Protein AF-A0A521WT88-F1 (afdb_monomer)

Solvent-accessible surface area (backbone atoms only — not comparable to full-atom values): 5727 Å² total; per-residue (Å²): 111,72,66,26,55,52,45,21,56,52,50,45,47,55,49,73,72,36,72,64,48,55,55,49,52,51,53,52,48,51,52,53,50,53,53,43,55,54,47,35,71,72,70,72,47,98,66,63,64,68,50,63,66,48,47,59,65,53,42,65,59,50,48,55,66,65,56,51,48,78,58,51,51,35,63,73,68,56,49,51,61,62,57,70,71,41,102,62,60,66,70,45,52,52,54,13,57,74,75,75

pLDDT: mean 85.69, std 5.43, range [61.91, 95.44]

Foldseek 3Di:
DVLLVVLLVVLVVVLVVDPVNVVLVVVLCCVLVVQQVVVCVVVVDNDCPVSVVCVVVVCVVSVCVSLVCLPVVCVVVVCVVVVVPDPDDPVSNVSSSVND

Structure (mmCIF, N/CA/C/O backbone):
data_AF-A0A521WT88-F1
#
_entry.id   AF-A0A521WT88-F1
#
loop_
_atom_site.group_PDB
_atom_site.id
_atom_site.type_symbol
_atom_site.label_atom_id
_atom_site.label_alt_id
_atom_site.label_comp_id
_atom_site.label_asym_id
_atom_site.label_entity_id
_atom_site.label_seq_id
_atom_site.pdbx_PDB_ins_code
_atom_site.Cartn_x
_atom_site.Cartn_y
_atom_site.Cartn_z
_atom_site.occupancy
_atom_site.B_iso_or_equiv
_atom_site.auth_seq_id
_atom_site.auth_comp_id
_atom_site.auth_asym_id
_atom_site.auth_atom_id
_atom_site.pdbx_PDB_model_num
ATOM 1 N N . MET A 1 1 ? -23.138 5.324 8.594 1.00 61.91 1 MET A N 1
ATOM 2 C CA . MET A 1 1 ? -22.244 5.865 7.532 1.00 61.91 1 MET A CA 1
ATOM 3 C C . MET A 1 1 ? -21.133 6.778 8.052 1.00 61.91 1 MET A C 1
ATOM 5 O O . MET A 1 1 ? -20.005 6.588 7.621 1.00 61.91 1 MET A O 1
ATOM 9 N N . LYS A 1 2 ? -21.383 7.728 8.973 1.00 77.94 2 LYS A N 1
ATOM 10 C CA . LYS A 1 2 ? -20.307 8.588 9.521 1.00 77.94 2 LYS A CA 1
ATOM 11 C C . LYS A 1 2 ? -19.156 7.789 10.157 1.00 77.94 2 LYS A C 1
ATOM 13 O O . LYS A 1 2 ? -18.002 8.098 9.896 1.00 77.94 2 LYS A O 1
ATOM 18 N N . HIS A 1 3 ? -19.458 6.729 10.914 1.00 81.88 3 HIS A N 1
ATOM 19 C CA . HIS A 1 3 ? -18.435 5.880 11.542 1.00 81.88 3 HIS A CA 1
ATOM 20 C C . HIS A 1 3 ? -17.511 5.191 10.528 1.00 81.88 3 HIS A C 1
ATOM 22 O O . HIS A 1 3 ? -16.304 5.186 10.731 1.00 81.88 3 HIS A O 1
ATOM 28 N N . ILE A 1 4 ? -18.055 4.694 9.412 1.00 83.88 4 ILE A N 1
ATOM 29 C CA . ILE A 1 4 ? -17.280 4.041 8.342 1.00 83.88 4 ILE A CA 1
ATOM 30 C C . ILE A 1 4 ? -16.256 5.013 7.747 1.00 83.88 4 ILE A C 1
ATOM 32 O O . ILE A 1 4 ? -15.081 4.679 7.656 1.00 83.88 4 ILE A O 1
ATOM 36 N N . SER A 1 5 ? -16.681 6.232 7.400 1.00 85.00 5 SER A N 1
ATOM 37 C CA . SER A 1 5 ? -15.782 7.249 6.837 1.00 85.00 5 SER A CA 1
ATOM 38 C C . SER A 1 5 ? -14.705 7.693 7.832 1.00 85.00 5 SER A C 1
ATOM 40 O O . SER A 1 5 ? -13.566 7.904 7.431 1.00 85.00 5 SER A O 1
ATOM 42 N N . ILE A 1 6 ? -15.035 7.788 9.125 1.00 86.56 6 ILE A N 1
ATOM 43 C CA . ILE A 1 6 ? -14.056 8.125 10.169 1.00 86.56 6 ILE A CA 1
ATOM 44 C C . ILE A 1 6 ? -12.998 7.024 10.299 1.00 86.56 6 ILE A C 1
ATOM 46 O O . ILE A 1 6 ? -11.811 7.331 10.386 1.00 86.56 6 ILE A O 1
ATOM 50 N N . ILE A 1 7 ? -13.415 5.753 10.301 1.00 85.44 7 ILE A N 1
ATOM 51 C CA . ILE A 1 7 ? -12.497 4.609 10.373 1.00 85.44 7 ILE A CA 1
ATOM 52 C C . ILE A 1 7 ? -11.616 4.578 9.124 1.00 85.44 7 ILE A C 1
ATOM 54 O O . ILE A 1 7 ? -10.400 4.561 9.258 1.00 85.44 7 ILE A O 1
ATOM 58 N N . PHE A 1 8 ? -12.209 4.677 7.936 1.00 86.12 8 PHE A N 1
ATOM 59 C CA . PHE A 1 8 ? -11.478 4.713 6.671 1.00 86.12 8 PHE A CA 1
ATOM 60 C C . PHE A 1 8 ? -10.399 5.807 6.655 1.00 86.12 8 PHE A C 1
ATOM 62 O O . PHE A 1 8 ? -9.226 5.511 6.452 1.00 86.12 8 PHE A O 1
ATOM 69 N N . SER A 1 9 ? -10.755 7.060 6.957 1.00 86.19 9 SER A N 1
ATOM 70 C CA . SER A 1 9 ? -9.789 8.168 6.950 1.00 86.19 9 SER A CA 1
ATOM 71 C C . SER A 1 9 ? -8.682 8.003 7.995 1.00 86.19 9 SER A C 1
ATOM 73 O O . SER A 1 9 ? -7.541 8.397 7.750 1.00 86.19 9 SER A O 1
ATOM 75 N N . LYS A 1 10 ? -8.998 7.426 9.162 1.00 87.44 10 LYS A N 1
ATOM 76 C CA . LYS A 1 10 ? -8.010 7.126 10.207 1.00 87.44 10 LYS A CA 1
ATOM 77 C C . LYS A 1 10 ? -7.011 6.071 9.727 1.00 87.44 10 LYS A C 1
ATOM 79 O O . LYS A 1 10 ? -5.808 6.270 9.878 1.00 87.44 10 LYS A O 1
ATOM 84 N N . GLU A 1 11 ? -7.496 4.966 9.168 1.00 85.69 11 GLU A N 1
ATOM 85 C CA . GLU A 1 11 ? -6.644 3.873 8.686 1.00 85.69 11 GLU A CA 1
ATOM 86 C C . GLU A 1 11 ? -5.794 4.329 7.489 1.00 85.69 11 GLU A C 1
ATOM 88 O O . GLU A 1 11 ? -4.587 4.098 7.473 1.00 85.69 11 GLU A O 1
ATOM 93 N N . LEU A 1 12 ? -6.379 5.099 6.564 1.00 84.62 12 LEU A N 1
ATOM 94 C CA . LEU A 1 12 ? -5.664 5.654 5.415 1.00 84.62 12 LEU A CA 1
ATOM 95 C C . LEU A 1 12 ? -4.507 6.559 5.854 1.00 84.62 12 LEU A C 1
ATOM 97 O O . LEU A 1 12 ? -3.395 6.445 5.347 1.00 84.62 12 LEU A O 1
ATOM 101 N N . ARG A 1 13 ? -4.727 7.411 6.862 1.00 85.56 13 ARG A N 1
ATOM 102 C CA . ARG A 1 13 ? -3.662 8.240 7.441 1.00 85.56 13 ARG A CA 1
ATOM 103 C C . ARG A 1 13 ? -2.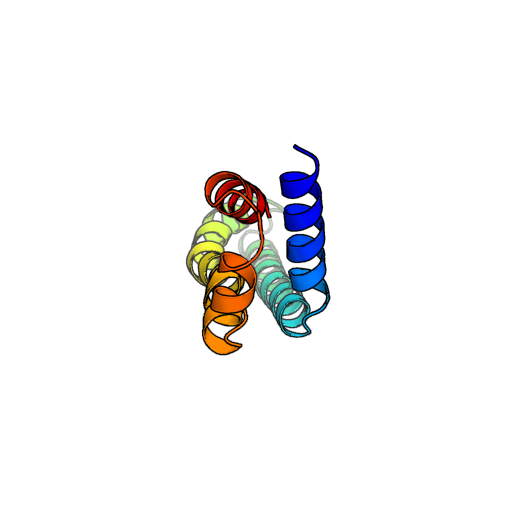594 7.404 8.148 1.00 85.56 13 ARG A C 1
ATOM 105 O O . ARG A 1 13 ? -1.408 7.667 7.983 1.00 85.56 13 ARG A O 1
ATOM 112 N N . SER A 1 14 ? -3.000 6.352 8.858 1.00 83.31 14 SER A N 1
ATOM 113 C CA . SER A 1 14 ? -2.084 5.447 9.560 1.00 83.31 14 SER A CA 1
ATOM 114 C C . SER A 1 14 ? -1.120 4.703 8.622 1.00 83.31 14 SER A C 1
ATOM 116 O O . SER A 1 14 ? 0.011 4.396 9.021 1.00 83.31 14 SER A O 1
ATOM 118 N N . TYR A 1 15 ? -1.512 4.459 7.366 1.00 82.44 15 TYR A N 1
ATOM 119 C CA . TYR A 1 15 ? -0.585 3.945 6.357 1.00 82.44 15 TYR A CA 1
ATOM 120 C C . TYR A 1 15 ? 0.559 4.930 6.087 1.00 82.44 15 TYR A C 1
ATOM 122 O O . TYR A 1 15 ? 1.720 4.521 6.141 1.00 82.44 15 TYR A O 1
ATOM 130 N N . PHE A 1 16 ? 0.251 6.213 5.871 1.00 82.44 16 PHE A N 1
ATOM 131 C CA . PHE A 1 16 ? 1.235 7.258 5.547 1.00 82.44 16 PHE A CA 1
ATOM 132 C C . PHE A 1 16 ? 1.969 7.847 6.758 1.00 82.44 16 PHE A C 1
ATOM 134 O O . PHE A 1 16 ? 3.007 8.479 6.578 1.00 82.44 16 PHE A O 1
ATOM 141 N N . ASP A 1 17 ? 1.482 7.635 7.979 1.00 84.00 17 ASP A N 1
ATOM 142 C CA . ASP A 1 17 ? 2.183 8.053 9.202 1.00 84.00 17 ASP A CA 1
ATOM 143 C C . ASP A 1 17 ? 3.368 7.125 9.538 1.00 84.00 17 ASP A C 1
ATOM 145 O O . ASP A 1 17 ? 4.241 7.473 10.333 1.00 84.00 17 ASP A O 1
ATOM 149 N N . SER A 1 18 ? 3.435 5.936 8.929 1.00 80.25 18 SER A N 1
ATOM 150 C CA . SER A 1 18 ? 4.507 4.979 9.191 1.00 80.25 18 SER A CA 1
ATOM 151 C C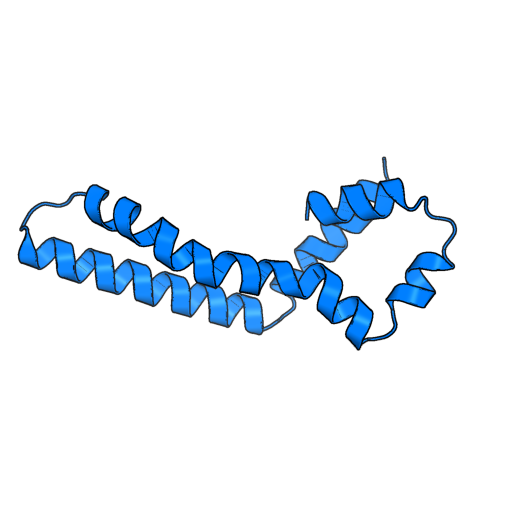 . SER A 1 18 ? 5.667 5.105 8.199 1.00 80.25 18 SER A C 1
ATOM 153 O O . SER A 1 18 ? 5.451 5.012 6.986 1.00 80.25 18 SER A O 1
ATOM 155 N N . PRO A 1 19 ? 6.922 5.172 8.686 1.00 81.94 19 PRO A N 1
ATOM 156 C CA . PRO A 1 19 ? 8.118 5.179 7.841 1.00 81.94 19 PRO A CA 1
ATOM 157 C C . PRO A 1 19 ? 8.200 3.983 6.882 1.00 81.94 19 PRO A C 1
ATOM 159 O O . PRO A 1 19 ? 8.768 4.084 5.796 1.00 81.94 19 PRO A O 1
ATOM 162 N N . VAL A 1 20 ? 7.605 2.849 7.266 1.00 83.31 20 VAL A N 1
ATOM 163 C CA . VAL A 1 20 ? 7.644 1.603 6.492 1.00 83.31 20 VAL A CA 1
ATOM 164 C C . VAL A 1 20 ? 6.949 1.760 5.140 1.00 83.31 20 VAL A C 1
ATOM 166 O O . VAL A 1 20 ? 7.441 1.217 4.155 1.00 83.31 20 VAL A O 1
ATOM 169 N N . ALA A 1 21 ? 5.859 2.532 5.063 1.00 84.25 21 ALA A N 1
ATOM 170 C CA . ALA A 1 21 ? 5.149 2.756 3.804 1.00 84.25 21 ALA A CA 1
ATOM 171 C C . ALA A 1 21 ? 6.027 3.487 2.777 1.00 84.25 21 ALA A C 1
ATOM 173 O O . ALA A 1 21 ? 6.059 3.105 1.609 1.00 84.25 21 ALA A O 1
ATOM 174 N N . TYR A 1 22 ? 6.810 4.475 3.219 1.00 88.25 22 TYR A N 1
ATOM 175 C CA . TYR A 1 22 ? 7.743 5.194 2.347 1.00 88.25 22 TYR A CA 1
ATOM 176 C C . TYR A 1 22 ? 8.887 4.304 1.867 1.00 88.25 22 TYR A C 1
ATOM 178 O O . TYR A 1 22 ? 9.216 4.327 0.683 1.00 88.25 22 TYR A O 1
ATOM 186 N N . ILE A 1 23 ? 9.456 3.480 2.755 1.00 89.62 23 ILE A N 1
ATOM 187 C CA . ILE A 1 23 ? 10.469 2.482 2.376 1.00 89.62 23 ILE A CA 1
ATOM 188 C C . ILE A 1 23 ? 9.902 1.559 1.290 1.00 89.62 23 ILE A C 1
ATOM 190 O O . ILE A 1 23 ? 10.559 1.299 0.284 1.00 89.62 23 ILE A O 1
ATOM 194 N N . TYR A 1 24 ? 8.652 1.128 1.461 1.00 87.94 24 TYR A N 1
ATOM 195 C CA . TYR A 1 24 ? 7.943 0.297 0.498 1.00 87.94 24 TYR A CA 1
ATOM 196 C C . TYR A 1 24 ? 7.813 0.961 -0.876 1.00 87.94 24 TYR A C 1
ATOM 198 O O . TYR A 1 24 ? 8.171 0.359 -1.887 1.00 87.94 24 TYR A O 1
ATOM 206 N N . ILE A 1 25 ? 7.352 2.216 -0.906 1.00 89.56 25 ILE A N 1
ATOM 207 C CA . ILE A 1 25 ? 7.190 3.005 -2.134 1.00 89.56 25 ILE A CA 1
ATOM 208 C C . ILE A 1 25 ? 8.531 3.162 -2.858 1.00 89.56 25 ILE A C 1
ATOM 210 O O . ILE A 1 25 ? 8.603 2.938 -4.066 1.00 89.56 25 ILE A O 1
ATOM 214 N N . ILE A 1 26 ? 9.600 3.494 -2.128 1.00 93.88 26 ILE A N 1
ATOM 215 C CA . ILE A 1 26 ? 10.939 3.685 -2.699 1.00 93.88 26 ILE A CA 1
ATOM 216 C C . ILE A 1 26 ? 11.451 2.387 -3.327 1.00 93.88 26 ILE A C 1
ATOM 218 O O . ILE A 1 26 ? 11.878 2.393 -4.480 1.00 93.88 26 ILE A O 1
ATOM 222 N N . ILE A 1 27 ? 11.381 1.265 -2.605 1.00 93.12 27 ILE A N 1
ATOM 223 C CA . ILE A 1 27 ? 11.856 -0.027 -3.118 1.00 93.12 27 ILE A CA 1
ATOM 224 C C . ILE A 1 27 ? 11.021 -0.460 -4.328 1.00 93.12 27 ILE A C 1
ATOM 226 O O . ILE A 1 27 ? 11.579 -0.885 -5.338 1.00 93.12 27 ILE A O 1
ATOM 230 N N . PHE A 1 28 ? 9.696 -0.313 -4.263 1.00 92.38 28 PHE A N 1
ATOM 231 C CA . PHE A 1 28 ? 8.808 -0.660 -5.370 1.00 92.38 28 PHE A CA 1
ATOM 232 C C . PHE A 1 28 ? 9.122 0.150 -6.638 1.00 92.38 28 PHE A C 1
ATOM 234 O O . PHE A 1 28 ? 9.194 -0.419 -7.731 1.00 92.38 28 PHE A O 1
ATOM 241 N N . LEU A 1 29 ? 9.353 1.460 -6.495 1.00 93.12 29 LEU A N 1
ATOM 242 C CA . LEU A 1 29 ? 9.743 2.346 -7.595 1.00 93.12 29 LEU A CA 1
ATOM 243 C C . LEU A 1 29 ? 11.113 1.980 -8.168 1.00 93.12 29 LEU A C 1
ATOM 245 O O . LEU A 1 29 ? 11.257 1.929 -9.387 1.00 93.12 29 LEU A O 1
ATOM 249 N N . LEU A 1 30 ? 12.103 1.690 -7.319 1.00 95.44 30 LEU A N 1
ATOM 250 C CA . LEU A 1 30 ? 13.441 1.301 -7.769 1.00 95.44 30 LEU A CA 1
ATOM 251 C C . LEU A 1 30 ? 13.422 -0.017 -8.547 1.00 95.44 30 LEU A C 1
ATOM 253 O O . LEU A 1 30 ? 14.059 -0.111 -9.594 1.00 95.44 30 LEU A O 1
ATOM 257 N N . LEU A 1 31 ? 12.670 -1.014 -8.075 1.00 93.94 31 LEU A N 1
ATOM 258 C CA . LEU A 1 31 ? 12.555 -2.306 -8.754 1.00 93.94 31 LEU A CA 1
ATOM 259 C C . LEU A 1 31 ? 11.859 -2.168 -10.112 1.00 93.94 31 LEU A C 1
ATOM 261 O O . LEU A 1 31 ? 12.399 -2.630 -11.116 1.00 93.94 31 LEU A O 1
ATOM 265 N N . ASN A 1 32 ? 10.709 -1.486 -10.174 1.00 93.19 32 ASN A N 1
ATOM 266 C CA . ASN A 1 32 ? 10.004 -1.270 -11.443 1.00 93.19 32 ASN A CA 1
ATOM 267 C C . ASN A 1 32 ? 10.810 -0.386 -12.404 1.00 93.19 32 ASN A C 1
ATOM 269 O O . ASN A 1 32 ? 10.892 -0.691 -13.591 1.00 93.19 32 ASN A O 1
ATOM 273 N N . GLY A 1 33 ? 11.430 0.686 -11.905 1.00 92.75 33 GLY A N 1
ATOM 274 C CA . GLY A 1 33 ? 12.238 1.599 -12.712 1.00 92.75 33 GLY A CA 1
ATOM 275 C C . GLY A 1 33 ? 13.479 0.920 -13.288 1.00 92.75 33 GLY A C 1
ATOM 276 O O . GLY A 1 33 ? 13.734 1.022 -14.485 1.00 92.75 33 GLY A O 1
ATOM 277 N N . SER A 1 34 ? 14.210 0.161 -12.468 1.00 92.38 34 SER A N 1
ATOM 278 C CA . SER A 1 34 ? 15.367 -0.620 -12.921 1.00 92.38 34 SER A CA 1
ATOM 279 C C . SER A 1 34 ? 14.970 -1.677 -13.956 1.00 92.38 34 SER A C 1
ATOM 281 O O . SER A 1 34 ? 15.624 -1.816 -14.994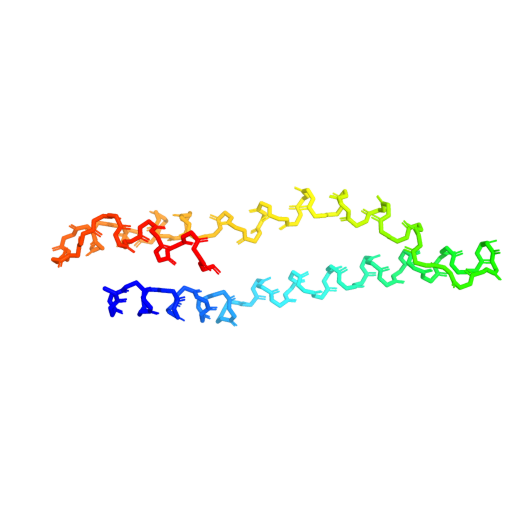 1.00 92.38 34 SER A O 1
ATOM 283 N N . TYR A 1 35 ? 13.853 -2.374 -13.722 1.00 92.44 35 TYR A N 1
ATOM 284 C CA . TYR A 1 35 ? 13.324 -3.357 -14.662 1.00 92.44 35 TYR A CA 1
ATOM 285 C C . TYR A 1 35 ? 12.925 -2.707 -15.994 1.00 92.44 35 TYR A C 1
ATOM 287 O O . TYR A 1 35 ? 13.279 -3.212 -17.057 1.00 92.44 35 TYR A O 1
ATOM 295 N N . PHE A 1 36 ? 12.253 -1.553 -15.959 1.00 91.94 36 PHE A N 1
ATOM 296 C CA . PHE A 1 36 ? 11.882 -0.807 -17.161 1.00 91.94 36 PHE A CA 1
ATOM 297 C C . PHE A 1 36 ? 13.104 -0.401 -17.986 1.00 91.94 36 PHE A C 1
ATOM 299 O O . PHE A 1 36 ? 13.166 -0.684 -19.180 1.00 91.94 36 PHE A O 1
ATOM 306 N N . VAL A 1 37 ? 14.089 0.229 -17.340 1.00 92.25 37 VAL A N 1
ATOM 307 C CA . VAL A 1 37 ? 15.307 0.712 -17.998 1.00 92.25 37 VAL A CA 1
ATOM 308 C C . VAL A 1 37 ? 16.093 -0.448 -18.611 1.00 92.25 37 VAL A C 1
ATOM 310 O O . VAL A 1 37 ? 16.534 -0.348 -19.752 1.00 92.25 37 VAL A O 1
ATOM 313 N N . SER A 1 38 ? 16.210 -1.573 -17.903 1.00 91.19 38 SER A N 1
ATOM 314 C CA . SER A 1 38 ? 16.898 -2.762 -18.419 1.00 91.19 38 SER A CA 1
ATOM 315 C C . SER A 1 38 ? 16.239 -3.296 -19.695 1.00 91.19 38 SER A C 1
ATOM 317 O O . SER A 1 38 ? 16.922 -3.542 -20.685 1.00 91.19 38 SER A O 1
ATOM 319 N N . ASN A 1 39 ? 14.907 -3.416 -19.707 1.00 90.75 39 ASN A N 1
ATOM 320 C CA . ASN A 1 39 ? 14.175 -3.891 -20.885 1.00 90.75 39 ASN A CA 1
ATOM 321 C C . ASN A 1 39 ? 14.205 -2.887 -22.046 1.00 90.75 39 ASN A C 1
ATOM 323 O O . ASN A 1 39 ? 14.298 -3.301 -23.199 1.00 90.75 39 ASN A O 1
ATOM 327 N N . LEU A 1 40 ? 14.184 -1.580 -21.755 1.00 91.25 40 LEU A N 1
ATOM 328 C CA . LEU A 1 40 ? 14.305 -0.525 -22.766 1.00 91.25 40 LEU A CA 1
ATOM 329 C C . LEU A 1 40 ? 15.594 -0.682 -23.588 1.00 91.25 40 LEU A C 1
ATOM 331 O O . LEU A 1 40 ? 15.554 -0.580 -24.811 1.00 91.25 40 LEU A O 1
ATOM 335 N N . PHE A 1 41 ? 16.726 -0.942 -22.924 1.00 90.25 41 PHE A N 1
ATOM 336 C CA . PHE A 1 41 ? 18.025 -1.088 -23.587 1.00 90.25 41 PHE A CA 1
ATOM 337 C C . PHE A 1 41 ? 18.203 -2.428 -24.312 1.00 90.25 41 PHE A C 1
ATOM 339 O O . PHE A 1 41 ? 18.921 -2.480 -25.310 1.00 90.25 41 PHE A O 1
ATOM 346 N N . LEU A 1 42 ? 17.563 -3.500 -23.835 1.00 90.00 42 LEU A N 1
ATOM 347 C CA . LEU A 1 42 ? 17.631 -4.821 -24.470 1.00 90.00 42 LEU A CA 1
ATOM 348 C C . LEU A 1 42 ? 16.800 -4.875 -25.755 1.00 90.00 42 LEU A C 1
ATOM 350 O O . LEU A 1 42 ? 17.309 -5.249 -26.809 1.00 90.00 42 LEU A O 1
ATOM 354 N N . GLU A 1 43 ? 15.539 -4.455 -25.681 1.00 87.50 43 GLU A N 1
ATOM 355 C CA . GLU A 1 43 ? 14.600 -4.540 -26.805 1.00 87.50 43 GLU A CA 1
ATOM 356 C C . GLU A 1 43 ? 14.720 -3.347 -27.769 1.00 87.50 43 GLU A C 1
ATOM 358 O O . GLU A 1 43 ? 14.268 -3.426 -28.907 1.00 87.50 43 GLU A O 1
ATOM 363 N N . ASN A 1 44 ? 15.313 -2.226 -27.331 1.00 86.00 44 ASN A N 1
ATOM 364 C CA . ASN A 1 44 ? 15.369 -0.949 -28.066 1.00 86.00 44 ASN A CA 1
ATOM 365 C C . ASN A 1 44 ? 13.988 -0.408 -28.488 1.00 86.00 44 ASN A C 1
ATOM 367 O O . ASN A 1 44 ? 13.869 0.410 -29.401 1.00 86.00 44 ASN A O 1
ATOM 371 N N . VAL A 1 45 ? 12.931 -0.836 -27.796 1.00 86.94 45 VAL A N 1
ATOM 372 C CA . VAL A 1 45 ? 11.552 -0.400 -28.016 1.00 86.94 45 VAL A CA 1
ATOM 373 C C . VAL A 1 45 ? 10.986 0.125 -26.703 1.00 86.94 45 VAL A C 1
ATOM 375 O O . VAL A 1 45 ? 10.984 -0.561 -25.682 1.00 86.94 45 VAL A O 1
ATOM 378 N N . ALA A 1 46 ? 10.440 1.341 -26.735 1.00 85.94 46 ALA A N 1
ATOM 379 C CA . ALA A 1 46 ? 9.750 1.932 -25.594 1.00 85.94 46 ALA A CA 1
ATOM 380 C C . ALA A 1 46 ? 8.342 1.331 -25.437 1.00 85.94 46 ALA A C 1
ATOM 382 O O . ALA A 1 46 ? 7.348 1.925 -25.854 1.00 85.94 46 ALA A O 1
ATOM 383 N N . SER A 1 47 ? 8.253 0.134 -24.847 1.00 87.94 47 SER A N 1
ATOM 384 C CA . SER A 1 47 ? 6.981 -0.527 -24.532 1.00 87.94 47 SER A CA 1
ATOM 385 C C . SER A 1 47 ? 6.828 -0.799 -23.032 1.00 87.94 47 SER A C 1
ATOM 387 O O . SER A 1 47 ? 7.783 -1.154 -22.346 1.00 87.94 47 SER A O 1
ATOM 389 N N . LEU A 1 48 ? 5.603 -0.663 -22.517 1.00 89.12 48 LEU A N 1
ATOM 390 C CA . LEU A 1 48 ? 5.268 -0.985 -21.122 1.00 89.12 48 LEU A CA 1
ATOM 391 C C . LEU A 1 48 ? 4.832 -2.445 -20.926 1.00 89.12 48 LEU A C 1
ATOM 393 O O . LEU A 1 48 ? 4.543 -2.847 -19.803 1.00 89.12 48 LEU A O 1
ATOM 397 N N . ARG A 1 49 ? 4.763 -3.244 -21.999 1.00 91.19 49 ARG A N 1
ATOM 398 C CA . ARG A 1 49 ? 4.214 -4.608 -21.955 1.00 91.19 49 ARG A CA 1
ATOM 399 C C . ARG A 1 49 ? 4.979 -5.495 -20.974 1.00 91.19 49 ARG A C 1
ATOM 401 O O . ARG A 1 49 ? 4.370 -6.046 -20.067 1.00 91.19 49 ARG A O 1
ATOM 408 N N . LEU A 1 50 ? 6.302 -5.541 -21.110 1.00 89.44 50 LEU A N 1
ATOM 409 C CA . LEU A 1 50 ? 7.172 -6.340 -20.242 1.00 89.44 50 LEU A CA 1
ATOM 410 C C . LEU A 1 50 ? 7.089 -5.882 -18.783 1.00 89.44 50 LEU A C 1
ATOM 412 O O . LEU A 1 50 ? 7.032 -6.704 -17.873 1.00 89.44 50 LEU A O 1
ATOM 416 N N . LEU A 1 51 ? 7.010 -4.566 -18.550 1.00 91.75 51 LEU A N 1
ATOM 417 C CA . LEU A 1 51 ? 6.826 -4.030 -17.204 1.00 91.75 51 LEU A CA 1
ATOM 418 C C . LEU A 1 51 ? 5.517 -4.538 -16.586 1.00 91.75 51 LEU A C 1
ATOM 420 O O . LEU A 1 51 ? 5.551 -5.084 -15.489 1.00 91.75 51 LEU A O 1
ATOM 424 N N . PHE A 1 52 ? 4.394 -4.445 -17.303 1.00 92.06 52 PHE A N 1
ATOM 425 C CA . PHE A 1 52 ? 3.104 -4.939 -16.814 1.00 92.06 52 PHE A CA 1
ATOM 426 C C . PHE A 1 52 ? 3.030 -6.463 -16.663 1.00 92.06 52 PHE A C 1
ATOM 428 O O . PHE A 1 52 ? 2.223 -6.937 -15.870 1.00 92.06 52 PHE A O 1
ATOM 435 N N . GLU A 1 53 ? 3.858 -7.235 -17.366 1.00 91.75 53 GLU A N 1
ATOM 436 C CA . GLU A 1 53 ? 3.986 -8.682 -17.144 1.00 91.75 53 GLU A CA 1
ATOM 437 C C . GLU A 1 53 ? 4.738 -8.998 -15.841 1.00 91.75 53 GLU A C 1
ATOM 439 O O . GLU A 1 53 ? 4.391 -9.950 -15.141 1.00 91.75 53 GLU A O 1
ATOM 444 N N . ALA A 1 54 ? 5.727 -8.178 -15.471 1.00 90.50 54 ALA A N 1
ATOM 445 C CA . ALA A 1 54 ? 6.512 -8.347 -14.248 1.00 90.50 54 ALA A CA 1
ATOM 446 C C . ALA A 1 54 ? 5.849 -7.745 -12.994 1.00 90.50 54 ALA A C 1
ATOM 448 O O . ALA A 1 54 ? 6.002 -8.280 -11.893 1.00 90.50 54 ALA A O 1
ATOM 449 N N . THR A 1 55 ? 5.094 -6.649 -13.129 1.00 91.69 55 THR A N 1
ATOM 450 C CA . THR A 1 55 ? 4.462 -5.952 -11.996 1.00 91.69 55 THR A CA 1
ATOM 451 C C . THR A 1 55 ? 3.566 -6.857 -11.126 1.00 91.69 55 THR A C 1
ATOM 453 O O . THR A 1 55 ? 3.660 -6.740 -9.904 1.00 91.69 55 THR A O 1
ATOM 456 N N . PRO A 1 56 ? 2.740 -7.787 -11.656 1.00 92.38 56 PRO A N 1
ATOM 457 C CA . PRO A 1 56 ? 1.936 -8.702 -10.840 1.00 92.38 56 PRO A CA 1
ATOM 458 C C . PRO A 1 56 ? 2.767 -9.587 -9.908 1.00 92.38 56 PRO A C 1
ATOM 460 O O . PRO A 1 56 ? 2.371 -9.813 -8.767 1.00 92.38 56 PRO A O 1
ATOM 463 N N . TRP A 1 57 ? 3.940 -10.043 -10.355 1.00 91.38 57 TRP A N 1
ATOM 464 C CA . TRP A 1 57 ? 4.851 -10.842 -9.531 1.00 91.38 57 TRP A CA 1
ATOM 465 C C . TRP A 1 57 ? 5.418 -10.027 -8.371 1.00 91.38 57 TRP A C 1
ATOM 467 O O . TRP A 1 57 ? 5.463 -10.505 -7.239 1.00 91.38 57 TRP A O 1
ATOM 477 N N . LEU A 1 58 ? 5.779 -8.767 -8.631 1.00 91.25 58 LEU A N 1
ATOM 478 C CA . LEU A 1 58 ? 6.157 -7.822 -7.581 1.00 91.25 58 LEU A CA 1
ATOM 479 C C . LEU A 1 58 ? 4.993 -7.587 -6.612 1.00 91.25 58 LEU A C 1
ATOM 481 O O . LEU A 1 58 ? 5.168 -7.693 -5.401 1.00 91.25 58 LEU A O 1
ATOM 485 N N . LEU A 1 59 ? 3.785 -7.334 -7.117 1.00 90.38 59 LEU A N 1
ATOM 486 C CA . LEU A 1 59 ? 2.600 -7.104 -6.288 1.00 90.38 59 LEU A CA 1
ATOM 487 C C . LEU A 1 59 ? 2.197 -8.321 -5.450 1.00 90.38 59 LEU A C 1
ATOM 489 O O . LEU A 1 59 ? 1.625 -8.138 -4.380 1.00 90.38 59 LEU A O 1
ATOM 493 N N . LEU A 1 60 ? 2.525 -9.544 -5.865 1.00 91.25 60 LEU A N 1
ATOM 494 C CA . LEU A 1 60 ? 2.267 -10.742 -5.065 1.00 91.25 60 LEU A CA 1
ATOM 495 C C . LEU A 1 60 ? 3.047 -10.723 -3.744 1.00 91.25 60 LEU A C 1
ATOM 497 O O . LEU A 1 60 ? 2.530 -11.157 -2.719 1.00 91.25 60 LEU A O 1
ATOM 501 N N . PHE A 1 61 ? 4.263 -10.175 -3.748 1.00 87.75 61 PHE A N 1
ATOM 502 C CA . PHE A 1 61 ? 5.049 -9.982 -2.530 1.00 87.75 61 PHE A CA 1
ATOM 503 C C . PHE A 1 61 ? 4.674 -8.682 -1.807 1.00 87.75 61 PHE A C 1
ATOM 505 O O . PHE A 1 61 ? 4.509 -8.656 -0.586 1.00 87.75 61 PHE A O 1
ATOM 512 N N . PHE A 1 62 ? 4.503 -7.601 -2.571 1.00 86.69 62 PHE A N 1
ATOM 513 C CA . PHE A 1 62 ? 4.299 -6.261 -2.028 1.00 86.69 62 PHE A CA 1
ATOM 514 C C . PHE A 1 62 ? 2.878 -6.040 -1.477 1.00 86.69 62 PHE A C 1
ATOM 516 O O . PHE A 1 62 ? 2.699 -5.363 -0.466 1.00 86.69 62 PHE A O 1
ATOM 523 N N . GLY A 1 63 ? 1.860 -6.645 -2.086 1.00 86.69 63 GLY A N 1
ATOM 524 C CA . GLY A 1 63 ? 0.457 -6.514 -1.690 1.00 86.69 63 GLY A CA 1
ATOM 525 C C . GLY A 1 63 ? 0.176 -7.018 -0.269 1.00 86.69 63 GLY A C 1
ATOM 526 O O . GLY A 1 63 ? -0.345 -6.255 0.553 1.00 86.69 63 GLY A O 1
ATOM 527 N N . PRO A 1 64 ? 0.554 -8.263 0.081 1.00 84.94 64 PRO A N 1
ATOM 528 C CA . PRO A 1 64 ? 0.388 -8.776 1.437 1.00 84.94 64 PRO A CA 1
ATOM 529 C C . PRO A 1 64 ? 1.171 -7.966 2.469 1.00 84.94 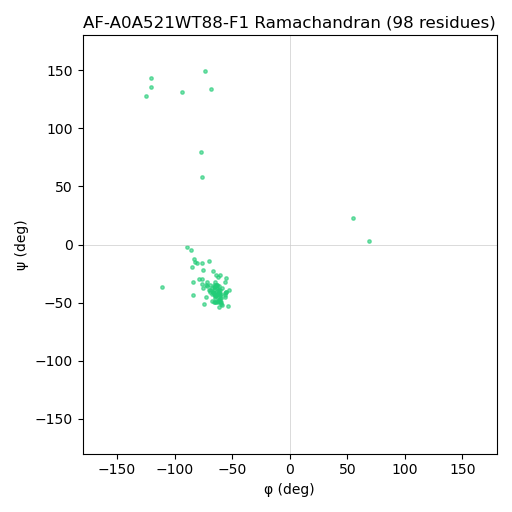64 PRO A C 1
ATOM 531 O O . PRO A 1 64 ? 0.663 -7.687 3.546 1.00 84.94 64 PRO A O 1
ATOM 534 N N . ALA A 1 65 ? 2.382 -7.525 2.143 1.00 83.38 65 ALA A N 1
ATOM 535 C CA . ALA A 1 65 ? 3.198 -6.763 3.078 1.00 83.38 65 ALA A CA 1
ATOM 536 C C . ALA A 1 65 ? 2.601 -5.389 3.435 1.00 83.38 65 ALA A C 1
ATOM 538 O O . ALA A 1 65 ? 2.720 -4.959 4.583 1.00 83.38 65 ALA A O 1
ATOM 539 N N . ILE A 1 66 ? 1.926 -4.721 2.491 1.00 81.25 66 ILE A N 1
ATOM 540 C CA . ILE A 1 66 ? 1.210 -3.465 2.765 1.00 81.25 66 ILE A CA 1
ATOM 541 C C . ILE A 1 66 ? -0.059 -3.742 3.585 1.00 81.25 66 ILE A C 1
ATOM 543 O O . ILE A 1 66 ? -0.315 -3.070 4.583 1.00 81.25 66 ILE A O 1
ATOM 547 N N . THR A 1 67 ? -0.834 -4.761 3.203 1.00 82.12 67 THR A N 1
ATOM 548 C CA . THR A 1 67 ? -2.161 -5.038 3.788 1.00 82.12 67 THR A CA 1
ATOM 549 C C . THR A 1 67 ? -2.117 -5.744 5.146 1.00 82.12 67 THR A C 1
ATOM 551 O O . THR A 1 67 ? -2.983 -5.512 5.990 1.00 82.12 67 THR A O 1
ATOM 554 N N . MET A 1 68 ? -1.099 -6.567 5.425 1.00 76.38 68 MET A N 1
ATOM 555 C CA . MET A 1 68 ? -0.985 -7.318 6.686 1.00 76.38 68 MET A CA 1
ATOM 556 C C . MET A 1 68 ? -0.918 -6.406 7.918 1.00 76.38 68 MET A C 1
ATOM 558 O O . MET A 1 68 ? -1.347 -6.812 9.003 1.00 76.38 68 MET A O 1
ATOM 562 N N . ARG A 1 69 ? -0.436 -5.164 7.769 1.00 74.94 69 ARG A N 1
ATOM 563 C CA . ARG A 1 69 ? -0.348 -4.203 8.879 1.00 74.94 69 ARG A CA 1
ATOM 564 C C . ARG A 1 69 ? -1.709 -3.832 9.461 1.00 74.94 69 ARG A C 1
ATOM 566 O O . ARG A 1 69 ? -1.808 -3.715 10.679 1.00 74.94 69 ARG A O 1
ATOM 573 N N . LEU A 1 70 ? -2.753 -3.750 8.632 1.00 76.88 70 LEU A N 1
ATOM 574 C CA . LEU A 1 70 ? -4.078 -3.252 9.020 1.00 76.88 70 LEU A CA 1
ATOM 575 C C . LEU A 1 70 ? -4.700 -4.016 10.210 1.00 76.88 70 LEU A C 1
ATOM 577 O O . LEU A 1 70 ? -5.440 -3.445 11.012 1.00 76.88 70 LEU A O 1
ATOM 581 N N . ILE A 1 71 ? -4.401 -5.316 10.329 1.00 75.44 71 ILE A N 1
ATOM 582 C CA . ILE A 1 71 ? -4.907 -6.188 11.406 1.00 75.44 71 ILE A CA 1
ATOM 583 C C . ILE A 1 71 ? -3.782 -6.606 12.363 1.00 75.44 71 ILE A C 1
ATOM 585 O O . ILE A 1 71 ? -4.005 -6.719 13.571 1.00 75.44 71 ILE A O 1
ATOM 589 N N . ALA A 1 72 ? -2.565 -6.837 11.861 1.00 76.81 72 ALA A N 1
ATOM 590 C CA . ALA A 1 72 ? -1.455 -7.287 12.699 1.00 76.81 72 ALA A CA 1
ATOM 591 C C . ALA A 1 72 ? -1.025 -6.224 13.721 1.00 76.81 72 ALA A C 1
ATOM 593 O O . ALA A 1 72 ? -0.691 -6.563 14.857 1.00 76.81 72 ALA A O 1
ATOM 594 N N . GLU A 1 73 ? -1.060 -4.944 13.349 1.00 77.69 73 GLU A N 1
ATOM 595 C CA . GLU A 1 73 ? -0.617 -3.845 14.209 1.00 77.69 73 GLU A CA 1
ATOM 596 C C . GLU A 1 73 ? -1.592 -3.598 15.373 1.00 77.69 73 GLU A C 1
ATOM 598 O O . GLU A 1 73 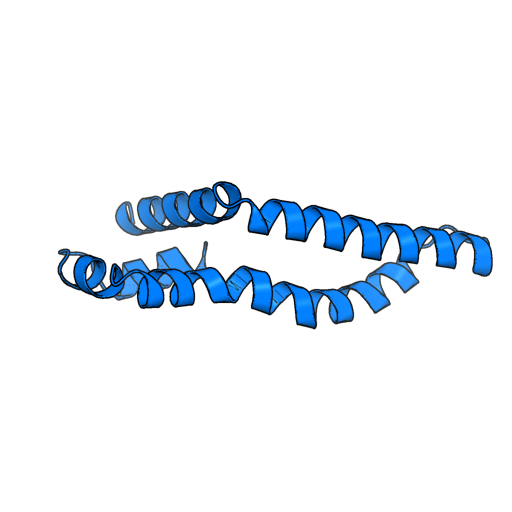? -1.170 -3.366 16.508 1.00 77.69 73 GLU A O 1
ATOM 603 N N . GLU A 1 74 ? -2.896 -3.772 15.144 1.00 78.75 74 GLU A N 1
ATOM 604 C CA . GLU A 1 74 ? -3.917 -3.699 16.199 1.00 78.75 74 GLU A CA 1
ATOM 605 C C . GLU A 1 74 ? -3.845 -4.874 17.174 1.00 78.75 74 GLU A C 1
ATOM 607 O O . GLU A 1 74 ? -3.976 -4.688 18.385 1.00 78.75 74 GLU A O 1
ATOM 612 N N . ARG A 1 75 ? -3.585 -6.085 16.663 1.00 77.75 75 ARG A N 1
ATOM 613 C CA . ARG A 1 75 ? -3.373 -7.264 17.514 1.00 77.75 75 ARG A CA 1
ATOM 614 C C . ARG A 1 75 ? -2.106 -7.130 18.351 1.00 77.75 75 ARG A C 1
ATOM 616 O O . ARG A 1 75 ? -2.126 -7.452 19.532 1.00 77.75 75 ARG A O 1
ATOM 623 N N . LYS A 1 76 ? -1.020 -6.620 17.763 1.00 80.56 76 LYS A N 1
ATOM 624 C CA . LYS A 1 76 ? 0.255 -6.410 18.463 1.00 80.56 76 LYS A CA 1
ATOM 625 C C . LYS A 1 76 ? 0.162 -5.324 19.540 1.00 80.56 76 LYS A C 1
ATOM 627 O O . LYS A 1 76 ? 0.792 -5.453 20.581 1.00 80.56 76 LYS A O 1
ATOM 632 N N . SER A 1 77 ? -0.595 -4.256 19.289 1.00 79.31 77 SER A N 1
ATOM 633 C CA . SER A 1 77 ? -0.738 -3.122 20.214 1.00 79.31 77 SER A CA 1
ATOM 634 C C . SER A 1 77 ? -1.818 -3.314 21.287 1.00 79.31 77 SER A C 1
ATOM 636 O O . SER A 1 77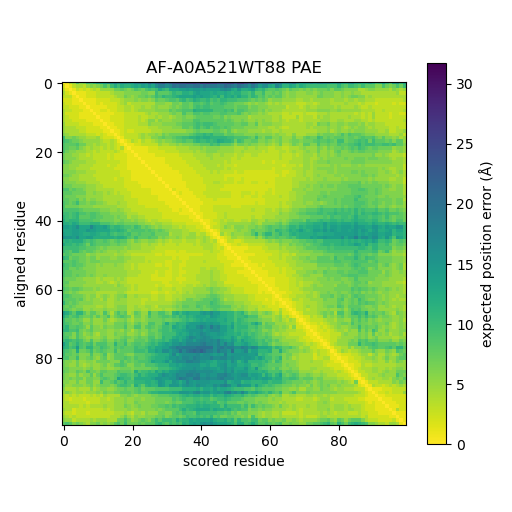 ? -1.972 -2.446 22.142 1.00 79.31 77 SER A O 1
ATOM 638 N N . GLY A 1 78 ? -2.591 -4.407 21.241 1.00 79.69 78 GLY A N 1
ATOM 639 C CA . GLY A 1 78 ? -3.708 -4.656 22.163 1.00 79.69 78 GLY A CA 1
ATOM 640 C C . GLY A 1 78 ? -4.905 -3.716 21.969 1.00 79.69 78 GLY A C 1
ATOM 641 O O . GLY A 1 78 ? -5.897 -3.804 22.688 1.00 79.69 78 GLY A O 1
ATOM 642 N N . THR A 1 79 ? -4.862 -2.828 20.971 1.00 82.88 79 THR A N 1
ATOM 643 C CA . THR A 1 79 ? -5.938 -1.859 20.696 1.00 82.88 79 THR A CA 1
ATOM 644 C C . THR A 1 79 ? -7.204 -2.509 20.144 1.00 82.88 79 THR A C 1
ATOM 646 O O . THR A 1 79 ? -8.271 -1.892 20.179 1.00 82.88 79 THR A O 1
ATOM 649 N N . TYR A 1 80 ? -7.108 -3.764 19.699 1.00 81.44 80 TYR A N 1
ATOM 650 C CA . TYR A 1 80 ? -8.245 -4.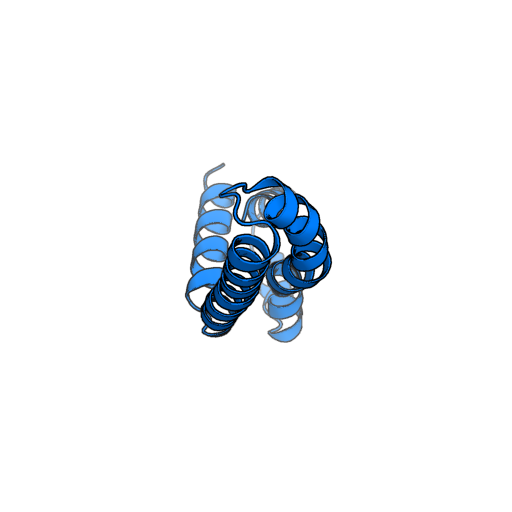569 19.264 1.00 81.44 80 TYR A CA 1
ATOM 651 C C . TYR A 1 80 ? -9.336 -4.685 20.344 1.00 81.44 80 TYR A C 1
ATOM 653 O O . TYR A 1 80 ? -10.521 -4.540 20.044 1.00 81.44 80 TYR A O 1
ATOM 661 N N . GLU A 1 81 ? -8.954 -4.863 21.611 1.00 80.38 81 GLU A N 1
ATOM 662 C CA . GLU A 1 81 ? -9.914 -4.982 22.717 1.00 80.38 81 GLU A CA 1
ATOM 663 C C . GLU A 1 81 ? -10.623 -3.650 22.999 1.00 80.38 81 GLU A C 1
ATOM 665 O O . GLU A 1 81 ? -11.844 -3.596 23.156 1.00 80.38 81 GLU A O 1
ATOM 670 N N . THR A 1 82 ? -9.882 -2.541 22.954 1.00 82.12 82 THR A N 1
ATOM 671 C CA . THR A 1 82 ? -10.431 -1.183 23.096 1.00 82.12 82 THR A CA 1
ATOM 672 C C . THR A 1 82 ? -11.367 -0.811 21.947 1.00 82.12 82 THR A C 1
ATOM 674 O O . THR A 1 82 ? -12.312 -0.049 22.133 1.00 82.12 82 THR A O 1
ATOM 677 N N . LEU A 1 83 ? -11.123 -1.318 20.737 1.00 82.50 83 LEU A N 1
ATOM 678 C CA . LEU A 1 83 ? -12.013 -1.087 19.603 1.00 82.50 83 LEU A CA 1
ATOM 679 C C . LEU A 1 83 ? -13.341 -1.832 19.784 1.00 82.50 83 LEU A C 1
ATOM 681 O O . LEU A 1 83 ? -14.394 -1.275 19.482 1.00 82.50 83 LEU A O 1
ATOM 685 N N . ASN A 1 84 ? -13.288 -3.055 20.318 1.00 81.69 84 ASN A N 1
ATOM 686 C CA . ASN A 1 84 ? -14.458 -3.909 20.512 1.00 81.69 84 ASN A CA 1
ATOM 687 C C . ASN A 1 84 ? -15.340 -3.477 21.699 1.00 81.69 84 ASN A C 1
ATOM 689 O O . ASN A 1 84 ? -16.524 -3.794 21.738 1.00 81.69 84 ASN A O 1
ATOM 693 N N . THR A 1 85 ? -14.786 -2.731 22.659 1.00 86.19 85 THR A N 1
ATOM 694 C CA . THR A 1 85 ? -15.553 -2.155 23.779 1.00 86.19 85 THR A CA 1
ATOM 695 C C . THR A 1 85 ? -16.254 -0.841 23.427 1.00 86.19 85 THR A C 1
ATOM 697 O O . THR A 1 85 ? -17.122 -0.387 24.174 1.00 86.19 85 THR A O 1
ATOM 700 N N . LYS A 1 86 ? -15.927 -0.214 22.288 1.00 84.12 86 LYS A N 1
ATOM 701 C CA . LYS A 1 86 ? -16.630 0.988 21.818 1.00 84.12 86 LYS A CA 1
ATOM 702 C C . LYS A 1 86 ? -18.020 0.630 21.278 1.00 84.12 86 LYS A C 1
ATOM 704 O O . LYS A 1 86 ? -18.183 -0.429 20.679 1.00 84.12 86 LYS A O 1
ATOM 709 N N . PRO A 1 87 ? -19.015 1.532 21.393 1.00 85.50 87 PRO A N 1
ATOM 710 C CA . PRO A 1 87 ? -20.368 1.311 20.881 1.00 85.50 87 PRO A CA 1
ATOM 711 C C . PRO A 1 87 ? -20.425 1.476 19.347 1.00 85.50 87 PRO A C 1
ATOM 713 O O . PRO A 1 87 ? -21.133 2.334 18.826 1.00 85.50 87 PRO A O 1
ATOM 716 N N . ILE A 1 88 ? -19.637 0.686 18.613 1.00 84.81 88 ILE A N 1
ATOM 717 C CA . ILE A 1 88 ? -19.541 0.685 17.148 1.00 84.81 88 ILE A CA 1
ATOM 718 C C . ILE A 1 88 ? -19.913 -0.713 16.654 1.00 84.81 88 ILE A C 1
ATOM 720 O O . ILE A 1 88 ? -19.460 -1.718 17.198 1.00 84.81 88 ILE A O 1
ATOM 724 N N . LYS A 1 89 ? 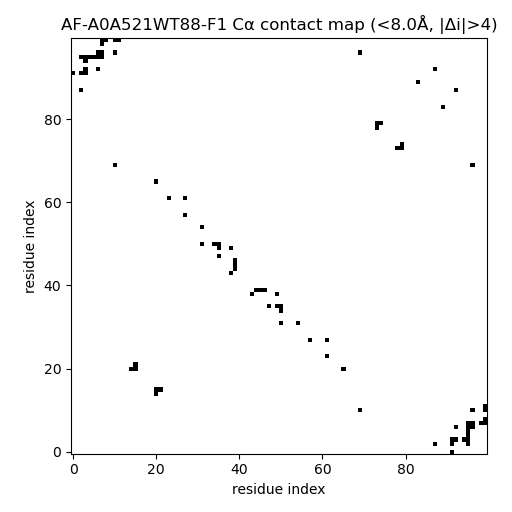-20.736 -0.805 15.603 1.00 86.00 89 LYS A N 1
ATOM 725 C CA . LYS A 1 89 ? -21.086 -2.104 15.017 1.00 86.00 89 LYS A CA 1
ATOM 726 C C . LYS A 1 89 ? -19.860 -2.726 14.346 1.00 86.00 89 LYS A C 1
ATOM 728 O O . LYS A 1 89 ? -19.215 -2.086 13.519 1.00 86.00 89 LYS A O 1
ATOM 733 N N . ILE A 1 90 ? -19.619 -4.012 14.602 1.00 83.44 90 ILE A N 1
ATOM 734 C CA . ILE A 1 90 ? -18.532 -4.794 13.981 1.00 83.44 90 ILE A CA 1
ATOM 735 C C . ILE A 1 90 ? -18.570 -4.709 12.447 1.00 83.44 90 ILE A C 1
ATOM 737 O O . ILE A 1 90 ? -17.533 -4.543 11.813 1.00 83.44 90 ILE A O 1
ATOM 741 N N . GLY A 1 91 ? -19.764 -4.726 11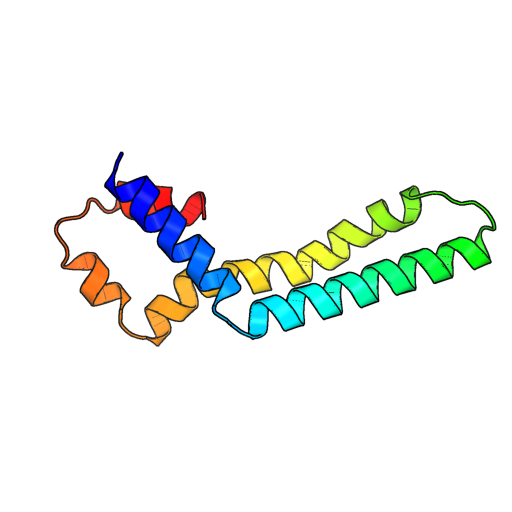.844 1.00 84.50 91 GLY A N 1
ATOM 742 C CA . GLY A 1 91 ? -19.916 -4.562 10.395 1.00 84.50 91 GLY A CA 1
ATOM 743 C C . GLY A 1 91 ? -19.405 -3.215 9.867 1.00 84.50 91 GLY A C 1
ATOM 744 O O . GLY A 1 91 ? -18.812 -3.172 8.797 1.00 84.50 91 GLY A O 1
ATOM 745 N N . GLU A 1 92 ? -19.561 -2.120 10.620 1.00 83.62 92 GLU A N 1
ATOM 746 C CA . GLU A 1 92 ? -19.024 -0.810 10.220 1.00 83.62 92 GLU A CA 1
ATOM 747 C C . GLU A 1 92 ? -17.493 -0.762 10.330 1.00 83.62 92 GLU A C 1
ATOM 749 O O . GLU A 1 92 ? -16.848 -0.105 9.514 1.00 83.62 92 GLU A O 1
ATOM 754 N N . ILE A 1 93 ? -16.912 -1.493 11.289 1.00 84.12 93 ILE A N 1
ATOM 755 C CA . ILE A 1 93 ? -15.456 -1.640 11.434 1.00 84.12 93 ILE A CA 1
ATOM 756 C C . ILE A 1 93 ? -14.879 -2.426 10.257 1.00 84.12 93 ILE A C 1
ATOM 758 O O . ILE A 1 93 ? -13.918 -1.973 9.640 1.00 84.12 93 ILE A O 1
ATOM 762 N N . ILE A 1 94 ? -15.479 -3.573 9.921 1.00 85.94 94 ILE A N 1
ATOM 763 C CA . ILE A 1 94 ? -15.024 -4.425 8.813 1.00 85.94 94 ILE A CA 1
ATOM 764 C C . ILE A 1 94 ? -15.104 -3.663 7.493 1.00 85.94 94 ILE A C 1
ATOM 766 O O . ILE A 1 94 ? -14.136 -3.649 6.741 1.00 85.94 94 ILE A O 1
ATOM 770 N N . VAL A 1 95 ? -16.228 -2.993 7.227 1.00 85.50 95 VAL A N 1
ATOM 771 C CA . VAL A 1 95 ? -16.409 -2.212 5.998 1.00 85.50 95 VAL A CA 1
ATOM 772 C C . VAL A 1 95 ? -15.422 -1.045 5.945 1.00 85.50 95 VAL A C 1
ATOM 774 O O . VAL A 1 95 ? -14.789 -0.837 4.917 1.00 85.50 95 VAL A O 1
ATOM 777 N N . GLY A 1 96 ? -15.234 -0.316 7.050 1.00 83.44 96 GLY A N 1
ATOM 778 C CA . GLY A 1 96 ? -14.264 0.781 7.113 1.00 83.44 96 GLY A CA 1
ATOM 779 C C . GLY A 1 96 ? -12.826 0.327 6.855 1.00 83.44 96 GLY A C 1
ATOM 780 O O . GLY A 1 96 ? -12.097 1.021 6.158 1.00 83.44 96 GLY A O 1
ATOM 781 N N . LYS A 1 97 ? -12.443 -0.847 7.368 1.00 84.69 97 LYS A N 1
ATOM 782 C CA . LYS A 1 97 ? -11.120 -1.452 7.164 1.00 84.69 97 LYS A CA 1
ATOM 783 C C . LYS A 1 97 ? -10.930 -2.053 5.776 1.00 84.69 97 LYS A C 1
ATOM 785 O O . LYS A 1 97 ? -9.848 -1.951 5.227 1.00 84.69 97 LYS A O 1
ATOM 790 N N . PHE A 1 98 ? -11.958 -2.672 5.206 1.00 84.81 98 PHE A N 1
ATOM 791 C CA . PHE A 1 98 ? -11.879 -3.247 3.864 1.00 84.81 98 PHE A CA 1
ATOM 792 C C . PHE A 1 98 ? -11.673 -2.177 2.789 1.00 84.81 98 PHE A C 1
ATOM 794 O O . PHE A 1 98 ? -10.977 -2.416 1.809 1.00 84.81 98 PHE A O 1
ATOM 801 N N . PHE A 1 99 ? -12.288 -1.006 2.969 1.00 82.25 99 PHE A N 1
ATOM 802 C CA . PHE A 1 99 ? -12.127 0.100 2.033 1.00 82.25 99 PHE A CA 1
ATOM 803 C C . PHE A 1 99 ? -10.833 0.894 2.231 1.00 82.25 99 PHE A C 1
ATOM 805 O O . PHE A 1 99 ? -10.503 1.641 1.317 1.00 82.25 99 PHE A O 1
ATOM 812 N N . ALA A 1 100 ? -10.148 0.752 3.374 1.00 77.50 100 ALA A N 1
ATOM 813 C CA . ALA A 1 100 ? -8.934 1.492 3.742 1.00 77.50 100 ALA A CA 1
ATOM 814 C C . ALA A 1 100 ? -7.662 0.923 3.112 1.00 77.50 100 ALA A C 1
ATOM 816 O O . ALA A 1 100 ? -6.923 1.739 2.519 1.00 77.50 100 ALA A O 1
#

Secondary structure (DSSP, 8-state):
-HHHHHHHHHHHHHHHHSHHHHHHHHHHHHHHHHHHHHHHHHH-S--SHHHHHHHHHHHHHHHHHHHTHHHHHHHHHTHHHHHHTSS--HHHHHHHHHH-

Sequence (100 aa):
MKHISIIFSKELRSYFDSPVAYIYIIIFLLLNGSYFVSNLFLENVASLRLLFEATPWLLLFFGPAITMRLIAEERKSGTYETLNTKPIKIGEIIVGKFFA

Radius of gyration: 18.51 Å; Cα contacts (8 Å, |Δi|>4): 46; chains: 1; bounding box: 40×19×52 Å

Mean predicted aligned error: 6.26 Å

Nearest PDB structures (foldseek):
  7osi-assembly1_D  TM=7.312E-01  e=2.944E-01  Stutzerimonas stutzeri ATCC 14405 = CCUG 16156
  7znq-assembly1_y  TM=7.134E-01  e=3.496E-01  Stutzerimonas stutzeri ATCC 14405 = CCUG 16156